Protein AF-A0A6B3G5L0-F1 (afdb_monomer)

Foldseek 3Di:
DDLPDDCPDPVCVVPVVVSLVVVVVVDQWDQDVVVRDIDGSDPVVVVVQVPDPVDDPDDPPPDD

Sequence (64 aa):
MHVSFDPWSPAFVADPYPAYTALRAAGRAHWFEPTGQWLIPHHSDVSALLRDRRLGRTYLHRFS

Solvent-accessible surface area (backbone atoms only — not comparable to full-atom values): 4298 Å² total; per-residue (Å²): 133,86,78,89,81,58,83,82,41,71,66,32,71,75,53,47,63,65,58,50,50,52,48,42,73,76,41,69,69,40,84,38,76,97,76,74,41,76,47,61,63,42,67,71,57,48,58,50,52,80,67,37,84,87,55,82,87,79,75,81,73,89,78,125

Radius of gyration: 13.51 Å; Cα contacts (8 Å, |Δi|>4): 39; chains: 1; bounding box: 26×36×28 Å

Nearest PDB structures (foldseek):
  8spc-assembly1_A  TM=9.480E-01  e=1.346E-02  Streptomyces atratus
  8a91-assembly1_A  TM=8.001E-01  e=2.685E-01  Staphylococcus aureus
  9g9s-assembly1_A  TM=8.782E-01  e=4.077E-01  Rhodococcus jostii RHA1
  3nc7-assembly1_A  TM=7.553E-01  e=5.387E-01  Bacillus subtilis

Mean predicted aligned error: 5.45 Å

pLDDT: mean 88.54, std 14.03, range [42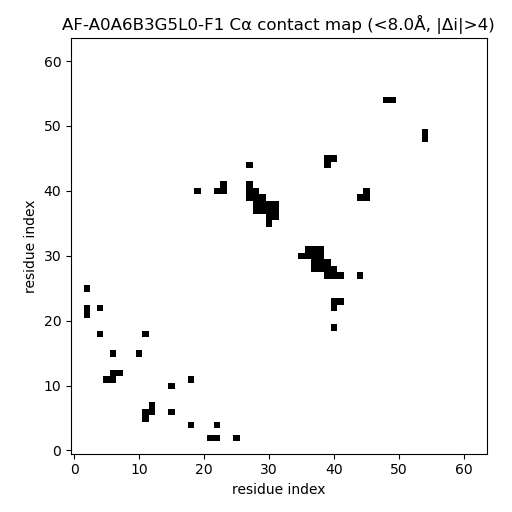.31, 98.0]

Secondary structure (DSSP, 8-state):
------TTSHHHHH--HHHHHHHHHH-S-EEEGGGTEEE---HHHHHHHTT-TTS---------

Structure (mmCIF, N/CA/C/O backbone):
data_AF-A0A6B3G5L0-F1
#
_entry.id   AF-A0A6B3G5L0-F1
#
loop_
_atom_site.group_PDB
_atom_site.id
_atom_site.type_symbol
_atom_site.label_atom_id
_atom_site.label_alt_id
_atom_site.label_comp_id
_atom_site.label_asym_id
_atom_site.label_entity_id
_atom_site.label_seq_id
_atom_site.pdbx_PDB_ins_code
_atom_site.Cartn_x
_atom_site.Cartn_y
_atom_site.Cartn_z
_atom_site.occupancy
_atom_site.B_iso_or_equiv
_atom_site.auth_seq_id
_atom_site.auth_comp_id
_atom_site.auth_asym_id
_atom_site.auth_atom_id
_atom_site.pdbx_PDB_model_num
ATOM 1 N N . MET A 1 1 ? 5.803 -13.168 8.401 1.00 42.31 1 MET A N 1
ATOM 2 C CA . MET A 1 1 ? 6.185 -13.455 7.003 1.00 42.31 1 MET A CA 1
ATOM 3 C C . MET A 1 1 ? 6.275 -12.111 6.303 1.00 42.31 1 MET A C 1
ATOM 5 O O . MET A 1 1 ? 5.259 -11.440 6.204 1.00 42.31 1 MET A O 1
ATOM 9 N N . HIS A 1 2 ? 7.483 -11.650 5.979 1.00 51.03 2 HIS A N 1
ATOM 10 C CA . HIS A 1 2 ? 7.693 -10.328 5.384 1.00 51.03 2 HIS A CA 1
ATOM 11 C C . HIS A 1 2 ? 7.309 -10.417 3.904 1.00 51.03 2 HIS A C 1
ATOM 13 O O . HIS A 1 2 ? 7.959 -11.140 3.150 1.00 51.03 2 HIS 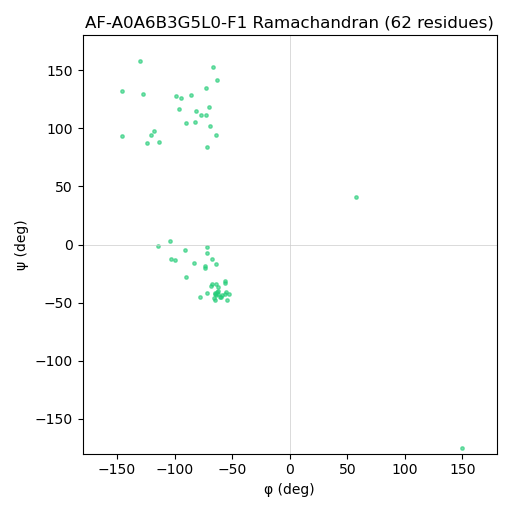A O 1
ATOM 1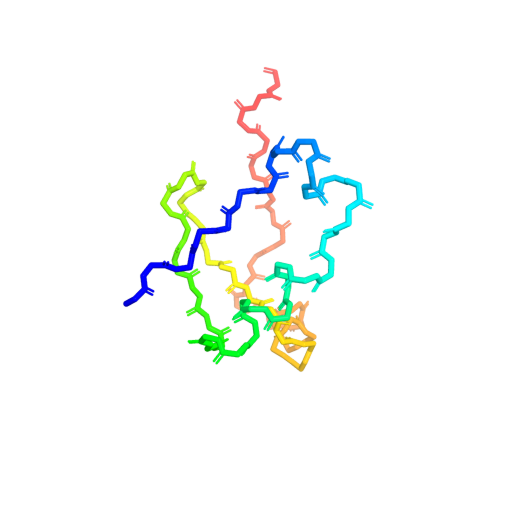9 N N . VAL A 1 3 ? 6.224 -9.762 3.491 1.00 58.72 3 VAL A N 1
ATOM 20 C CA . VAL A 1 3 ? 5.925 -9.614 2.062 1.00 58.72 3 VAL A CA 1
ATOM 21 C C . VAL A 1 3 ? 6.964 -8.649 1.505 1.00 58.72 3 VAL A C 1
ATOM 23 O O . VAL A 1 3 ? 7.044 -7.509 1.957 1.00 58.72 3 VAL A O 1
ATOM 26 N N . SER A 1 4 ? 7.786 -9.087 0.553 1.00 73.19 4 SER A N 1
ATOM 27 C CA . SER A 1 4 ? 8.702 -8.196 -0.160 1.00 73.19 4 SER A CA 1
ATOM 28 C C . SER A 1 4 ? 7.891 -7.313 -1.115 1.00 73.19 4 SER A C 1
ATOM 30 O O . SER A 1 4 ? 7.700 -7.651 -2.281 1.00 73.19 4 SER A O 1
ATOM 32 N N . PHE A 1 5 ? 7.341 -6.218 -0.595 1.00 90.62 5 PHE A N 1
ATOM 33 C CA . PHE A 1 5 ? 6.726 -5.158 -1.386 1.00 90.62 5 PHE A CA 1
ATOM 34 C C . PHE A 1 5 ? 7.803 -4.127 -1.730 1.00 90.62 5 PHE A C 1
ATOM 36 O O . PHE A 1 5 ? 8.220 -3.358 -0.867 1.00 90.62 5 PHE A O 1
ATOM 43 N N . ASP A 1 6 ? 8.267 -4.141 -2.980 1.00 94.00 6 ASP A N 1
ATOM 44 C CA . ASP A 1 6 ? 9.219 -3.161 -3.509 1.00 94.00 6 ASP A CA 1
ATOM 45 C C . ASP A 1 6 ? 8.542 -2.302 -4.591 1.00 94.00 6 ASP A C 1
ATOM 47 O O . ASP A 1 6 ? 8.588 -2.650 -5.778 1.00 94.00 6 ASP A O 1
ATOM 51 N N . PRO A 1 7 ? 7.892 -1.192 -4.193 1.00 94.50 7 PRO A N 1
ATOM 52 C CA . PRO A 1 7 ? 7.172 -0.322 -5.113 1.00 94.50 7 PRO A CA 1
ATOM 53 C C . PRO A 1 7 ? 8.085 0.509 -6.027 1.00 94.50 7 PRO A C 1
ATOM 55 O O . PRO A 1 7 ? 7.580 1.190 -6.918 1.00 94.50 7 PRO A O 1
ATOM 58 N N . TRP A 1 8 ? 9.405 0.490 -5.812 1.00 94.75 8 TRP A N 1
ATOM 59 C CA . TRP A 1 8 ? 10.368 1.261 -6.606 1.00 94.75 8 TRP A CA 1
ATOM 60 C C . TRP A 1 8 ? 11.068 0.425 -7.674 1.00 94.75 8 TRP A C 1
ATOM 62 O O . TRP A 1 8 ? 11.706 0.987 -8.565 1.00 94.75 8 TRP A O 1
ATOM 72 N N . SER A 1 9 ? 10.957 -0.904 -7.609 1.00 96.00 9 SER A N 1
ATOM 73 C CA . SER A 1 9 ? 11.563 -1.776 -8.613 1.00 96.00 9 SER A CA 1
ATOM 74 C C . SER A 1 9 ? 10.962 -1.547 -10.011 1.00 96.00 9 SER A C 1
ATOM 76 O O . SER A 1 9 ? 9.742 -1.412 -10.150 1.00 96.00 9 SER A O 1
ATOM 78 N N . PRO A 1 10 ? 11.773 -1.596 -11.087 1.00 97.25 10 PRO A N 1
ATOM 79 C CA . PRO A 1 10 ? 11.252 -1.545 -12.454 1.00 97.25 10 PRO A CA 1
ATOM 80 C C . PRO A 1 10 ? 10.231 -2.649 -12.748 1.00 97.25 10 PRO A C 1
ATOM 82 O O . PRO A 1 10 ? 9.283 -2.420 -13.491 1.00 97.25 10 PRO A O 1
ATOM 85 N N . ALA A 1 11 ? 10.394 -3.829 -12.139 1.00 95.06 11 ALA A N 1
ATOM 86 C CA . ALA A 1 11 ? 9.463 -4.946 -12.280 1.00 95.06 11 ALA A CA 1
ATOM 87 C C . ALA A 1 11 ? 8.078 -4.618 -11.702 1.00 95.06 11 ALA A C 1
ATOM 89 O O . ALA A 1 11 ? 7.071 -4.886 -12.350 1.00 95.06 11 ALA A O 1
ATOM 90 N N . PHE A 1 12 ? 8.026 -3.982 -10.527 1.00 95.62 12 PHE A N 1
ATOM 91 C CA . PHE A 1 12 ? 6.771 -3.507 -9.948 1.00 95.62 12 PHE A CA 1
ATOM 92 C C . PHE A 1 12 ? 6.125 -2.418 -10.805 1.00 95.62 12 PHE A C 1
ATOM 94 O O . PHE A 1 12 ? 4.915 -2.434 -11.008 1.00 95.62 12 PHE A O 1
ATOM 101 N N . VAL A 1 13 ? 6.924 -1.485 -11.330 1.00 96.50 13 VAL A N 1
ATOM 102 C CA . VAL A 1 13 ? 6.421 -0.427 -12.218 1.00 96.50 13 VAL A CA 1
ATOM 103 C C . VAL A 1 13 ? 5.825 -1.017 -13.502 1.00 96.50 13 VAL A C 1
ATOM 105 O O . VAL A 1 13 ? 4.817 -0.509 -13.987 1.00 96.50 13 VAL A O 1
ATOM 108 N N . ALA A 1 14 ? 6.415 -2.092 -14.037 1.00 98.00 14 ALA A N 1
ATOM 109 C CA . ALA A 1 14 ? 5.913 -2.777 -15.229 1.00 98.00 14 ALA A CA 1
ATOM 110 C C . ALA A 1 14 ? 4.625 -3.577 -14.963 1.00 98.00 14 ALA A C 1
ATOM 112 O O . ALA A 1 14 ? 3.713 -3.541 -15.788 1.00 98.00 14 ALA A O 1
ATOM 113 N N . ASP A 1 15 ? 4.546 -4.288 -13.834 1.00 97.50 15 ASP A N 1
ATOM 114 C CA . ASP A 1 15 ? 3.361 -5.053 -13.438 1.00 97.50 15 ASP A CA 1
ATOM 115 C C . ASP A 1 15 ? 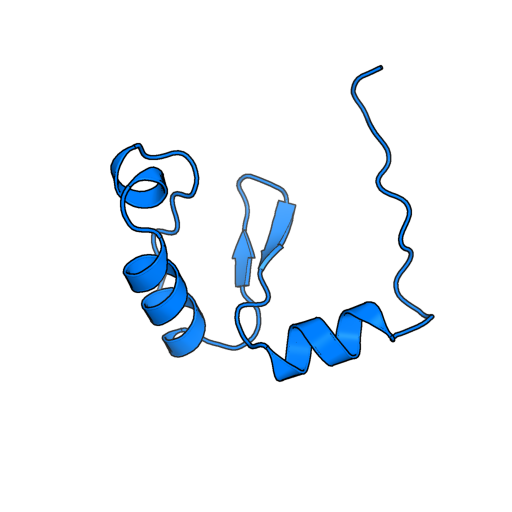3.164 -5.060 -11.905 1.00 97.50 15 ASP A C 1
ATOM 117 O O . ASP A 1 15 ? 3.713 -5.910 -11.193 1.00 97.50 15 ASP A O 1
ATOM 121 N N . PRO A 1 16 ? 2.361 -4.127 -11.358 1.00 96.50 16 PRO A N 1
ATOM 122 C CA . PRO A 1 16 ? 2.175 -4.002 -9.912 1.00 96.50 16 PRO A CA 1
ATOM 123 C C . PRO A 1 16 ? 1.125 -4.974 -9.347 1.00 96.50 16 PRO A C 1
ATOM 125 O O . PRO A 1 16 ? 1.038 -5.181 -8.130 1.00 96.50 16 PRO A O 1
ATOM 128 N N . TYR A 1 17 ? 0.284 -5.573 -10.194 1.00 96.75 17 TYR A N 1
ATOM 129 C CA . TYR A 1 17 ? -0.887 -6.333 -9.748 1.00 96.75 17 TYR A CA 1
ATOM 130 C C . TYR A 1 17 ? -0.563 -7.641 -9.008 1.00 96.75 17 TYR A C 1
ATOM 132 O O . TYR A 1 17 ? -1.278 -7.948 -8.039 1.00 96.75 17 TYR A O 1
ATOM 140 N N . PRO A 1 18 ? 0.495 -8.399 -9.364 1.00 96.19 18 PRO A N 1
ATOM 141 C CA . PRO A 1 18 ? 0.950 -9.537 -8.572 1.00 96.19 18 PRO A CA 1
ATOM 142 C C . PRO A 1 18 ? 1.323 -9.133 -7.142 1.00 96.19 18 PRO A C 1
ATOM 144 O O . PRO A 1 18 ? 0.886 -9.773 -6.183 1.00 96.19 18 PRO A O 1
ATOM 147 N N . ALA A 1 19 ? 2.039 -8.017 -6.979 1.00 95.62 19 ALA A N 1
ATOM 148 C CA . ALA A 1 19 ? 2.427 -7.506 -5.667 1.00 95.62 19 ALA A CA 1
ATOM 149 C C . ALA A 1 19 ? 1.206 -7.079 -4.834 1.00 95.62 19 ALA A C 1
ATOM 151 O O . ALA A 1 19 ? 1.099 -7.439 -3.660 1.00 95.62 19 ALA A O 1
ATOM 152 N N . TYR A 1 20 ? 0.225 -6.396 -5.435 1.00 95.38 20 TYR A N 1
ATOM 153 C CA . TYR A 1 20 ? -1.028 -6.078 -4.739 1.00 95.38 20 TYR A CA 1
ATOM 154 C C . TYR A 1 20 ? -1.837 -7.323 -4.361 1.00 95.38 20 TYR A C 1
ATOM 156 O O . TYR A 1 20 ? -2.496 -7.338 -3.321 1.00 95.38 20 TYR A O 1
ATOM 164 N N . THR A 1 21 ? -1.794 -8.374 -5.181 1.00 96.44 21 THR A N 1
ATOM 165 C CA . THR A 1 21 ? -2.456 -9.651 -4.881 1.00 96.44 21 THR A CA 1
ATOM 166 C C . THR A 1 21 ? -1.819 -10.323 -3.672 1.00 96.44 21 THR A C 1
ATOM 168 O O . THR A 1 21 ? -2.538 -10.701 -2.746 1.00 96.44 21 THR A O 1
ATOM 171 N N . ALA A 1 22 ? -0.487 -10.379 -3.625 1.00 95.38 22 ALA A N 1
ATOM 172 C CA . ALA A 1 22 ? 0.245 -10.882 -2.468 1.00 95.38 22 ALA A CA 1
ATOM 173 C C . ALA A 1 22 ? -0.047 -10.061 -1.199 1.00 95.38 22 ALA A C 1
ATOM 175 O O . ALA A 1 22 ? -0.349 -10.635 -0.153 1.00 95.38 22 ALA A O 1
ATOM 176 N N . LEU A 1 23 ? -0.051 -8.725 -1.293 1.00 95.62 23 LEU A N 1
ATOM 177 C CA . LEU A 1 23 ? -0.397 -7.843 -0.171 1.00 95.62 23 LEU A CA 1
ATOM 178 C C . LEU A 1 23 ? -1.814 -8.091 0.361 1.00 95.62 23 LEU A C 1
ATOM 180 O O . LEU A 1 23 ? -2.007 -8.175 1.573 1.00 95.62 23 LEU A O 1
ATOM 184 N N . ARG A 1 24 ? -2.812 -8.233 -0.522 1.00 96.38 24 ARG A N 1
ATOM 185 C CA . ARG A 1 24 ? -4.194 -8.537 -0.110 1.00 96.38 24 ARG A CA 1
ATOM 186 C C . ARG A 1 24 ? -4.302 -9.888 0.587 1.00 96.38 24 ARG A C 1
ATOM 188 O O . ARG A 1 24 ? -5.030 -9.987 1.574 1.00 96.38 24 ARG A O 1
ATOM 195 N N . ALA A 1 25 ? -3.595 -10.900 0.081 1.00 96.31 25 ALA A N 1
ATOM 196 C CA . ALA A 1 25 ? -3.586 -12.244 0.654 1.00 96.31 25 ALA A CA 1
ATOM 197 C C . ALA A 1 25 ? -2.911 -12.284 2.033 1.00 96.31 25 ALA A C 1
ATOM 199 O O . ALA A 1 25 ? -3.339 -13.030 2.908 1.00 96.31 25 ALA A O 1
ATOM 200 N N . ALA A 1 26 ? -1.889 -11.455 2.246 1.00 95.19 26 ALA A N 1
ATOM 201 C CA . ALA A 1 26 ? -1.153 -11.400 3.502 1.00 95.19 26 ALA A CA 1
ATOM 202 C C . ALA A 1 26 ? -1.920 -10.719 4.649 1.00 95.19 26 ALA A C 1
ATOM 204 O O . ALA A 1 26 ? -1.542 -10.879 5.808 1.00 95.19 26 ALA A O 1
ATOM 205 N N . GLY A 1 27 ? -2.965 -9.935 4.361 1.00 95.44 27 GLY A N 1
ATOM 206 C CA . GLY A 1 27 ? -3.766 -9.281 5.395 1.00 95.44 27 GLY A CA 1
ATOM 207 C C . GLY A 1 27 ? -4.384 -7.951 4.975 1.00 95.44 27 GLY A C 1
ATOM 208 O O . GLY A 1 27 ? -4.302 -7.526 3.822 1.00 95.44 27 GLY A O 1
ATOM 209 N N . ARG A 1 28 ? -5.033 -7.295 5.944 1.00 96.56 28 ARG A N 1
ATOM 210 C CA . ARG A 1 28 ? -5.774 -6.037 5.740 1.00 96.56 28 ARG A CA 1
ATOM 211 C C . ARG A 1 28 ? -4.946 -4.770 5.925 1.00 96.56 28 ARG A C 1
ATOM 213 O O . ARG A 1 28 ? -5.270 -3.755 5.321 1.00 96.56 28 ARG A O 1
ATOM 220 N N . ALA A 1 29 ? -3.910 -4.821 6.754 1.00 96.50 29 ALA A N 1
ATOM 221 C CA . ALA A 1 29 ? -3.052 -3.685 7.045 1.00 96.50 29 ALA A CA 1
ATOM 222 C C . ALA A 1 29 ? -1.624 -4.176 7.264 1.00 96.50 29 ALA A C 1
ATOM 224 O O . ALA A 1 29 ? -1.408 -5.125 8.018 1.00 96.50 29 ALA A O 1
ATOM 225 N N . HIS A 1 30 ? -0.672 -3.516 6.614 1.00 95.25 30 HIS A N 1
ATOM 226 C CA . HIS A 1 30 ? 0.746 -3.858 6.689 1.00 95.25 30 HIS A CA 1
ATOM 227 C C . HIS A 1 30 ? 1.532 -2.617 7.061 1.00 95.25 30 HIS A C 1
ATOM 229 O O . HIS A 1 30 ? 1.345 -1.574 6.438 1.00 95.25 30 HIS A O 1
ATOM 235 N N . TRP A 1 31 ? 2.395 -2.712 8.065 1.00 94.81 31 TRP A N 1
ATOM 236 C CA . TRP A 1 31 ? 3.365 -1.653 8.302 1.00 94.81 31 TRP A CA 1
ATOM 237 C C . TRP A 1 31 ? 4.441 -1.719 7.217 1.00 94.81 31 TRP A C 1
ATOM 239 O O . TRP A 1 31 ? 4.895 -2.806 6.868 1.00 94.81 31 TRP A O 1
ATOM 249 N N . PHE A 1 32 ? 4.794 -0.569 6.650 1.00 94.31 32 PHE A N 1
ATOM 250 C CA . PHE A 1 32 ? 5.825 -0.441 5.630 1.00 94.31 32 PHE A CA 1
ATOM 251 C C . PHE A 1 32 ? 6.905 0.501 6.141 1.0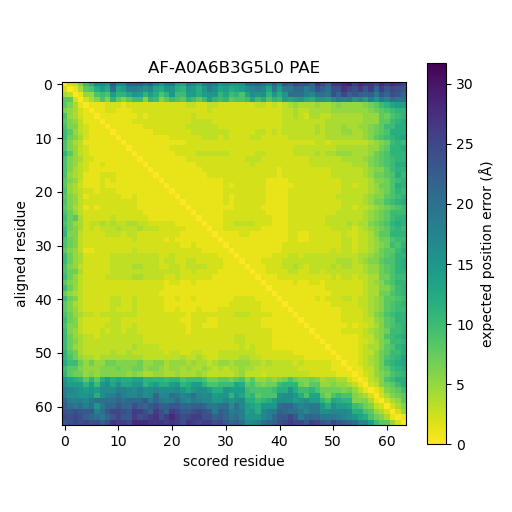0 94.31 32 PHE A C 1
ATOM 253 O O . PHE A 1 32 ? 6.811 1.728 6.034 1.00 94.31 32 PHE A O 1
ATOM 260 N N . GLU A 1 33 ? 7.930 -0.106 6.731 1.00 93.75 33 GLU A N 1
ATOM 261 C CA . GLU A 1 33 ? 9.066 0.553 7.368 1.00 93.75 33 GLU A CA 1
ATOM 262 C C . GLU A 1 33 ? 9.753 1.580 6.460 1.00 93.75 33 GLU A C 1
ATOM 264 O O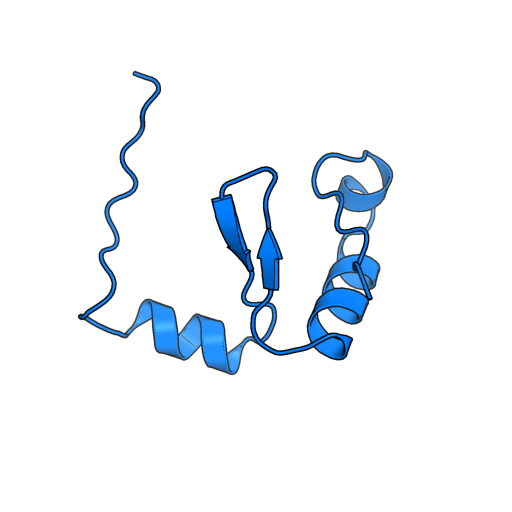 . GLU A 1 33 ? 10.019 2.678 6.952 1.00 93.75 33 GLU A O 1
ATOM 269 N N . PRO A 1 34 ? 9.989 1.3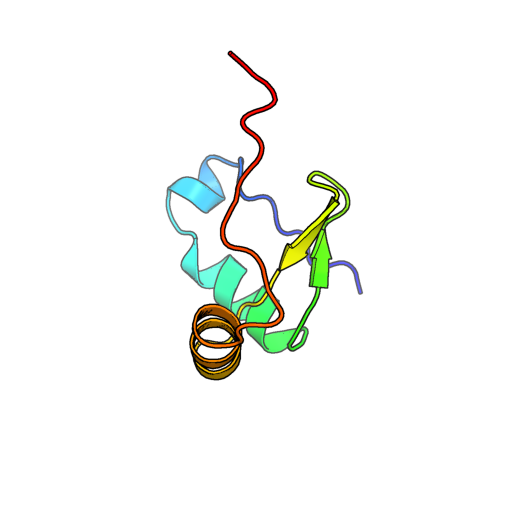15 5.155 1.00 91.12 34 PRO A N 1
ATOM 270 C CA . PRO A 1 34 ? 10.679 2.260 4.277 1.00 91.12 34 PRO A CA 1
ATOM 271 C C . PRO A 1 34 ? 10.049 3.654 4.200 1.00 91.12 34 PRO A C 1
ATOM 273 O O . PRO A 1 34 ? 10.758 4.641 4.012 1.00 91.12 34 PRO A O 1
ATOM 276 N N . THR A 1 35 ? 8.725 3.755 4.347 1.00 90.25 35 THR A N 1
ATOM 277 C CA . THR A 1 35 ? 8.022 5.046 4.345 1.00 90.25 35 THR A CA 1
ATOM 278 C C . THR A 1 35 ? 7.380 5.385 5.687 1.00 90.25 35 THR A C 1
ATOM 280 O O . THR A 1 35 ? 6.750 6.437 5.787 1.00 90.25 35 THR A O 1
ATOM 283 N N . GLY A 1 36 ? 7.489 4.504 6.688 1.00 92.12 36 GLY A N 1
ATOM 284 C CA . GLY A 1 36 ? 6.831 4.634 7.989 1.00 92.12 36 GLY A CA 1
ATOM 285 C C . GLY A 1 36 ? 5.309 4.759 7.884 1.00 92.12 36 GLY A C 1
ATOM 286 O O . GLY A 1 36 ? 4.718 5.609 8.549 1.00 92.12 36 GLY A O 1
ATOM 287 N N . GLN A 1 37 ? 4.676 3.987 6.996 1.00 92.38 37 GLN A N 1
ATOM 288 C CA . GLN A 1 37 ? 3.240 4.101 6.709 1.00 92.38 37 GLN A CA 1
ATOM 289 C C . GLN A 1 37 ? 2.533 2.751 6.758 1.00 92.38 37 GLN A C 1
ATOM 291 O O . GLN A 1 37 ? 3.138 1.700 6.569 1.00 92.38 37 GLN A O 1
ATOM 296 N N . TRP A 1 38 ? 1.219 2.797 6.966 1.00 95.06 38 TRP A N 1
ATOM 297 C CA . TRP A 1 38 ? 0.344 1.639 6.821 1.00 95.06 38 TRP A CA 1
ATOM 298 C C . TRP A 1 38 ? -0.106 1.478 5.366 1.00 95.06 38 TRP A C 1
ATOM 300 O O . TRP A 1 38 ? -0.653 2.407 4.776 1.00 95.06 38 TRP A O 1
ATOM 310 N N . LEU A 1 39 ? 0.067 0.282 4.806 1.00 96.00 39 LEU A N 1
ATOM 311 C CA . LEU A 1 39 ? -0.465 -0.112 3.504 1.00 96.00 39 LEU A CA 1
ATOM 312 C C . LEU A 1 39 ? -1.809 -0.814 3.684 1.00 96.00 39 LEU A C 1
ATOM 314 O O . LEU A 1 39 ? -1.901 -1.813 4.401 1.00 96.00 39 LEU A O 1
ATOM 318 N N . ILE A 1 40 ? -2.833 -0.317 2.989 1.00 97.31 40 ILE A N 1
ATOM 319 C CA . ILE A 1 40 ? -4.207 -0.828 3.050 1.00 97.31 40 ILE A CA 1
ATOM 320 C C . ILE A 1 40 ? -4.606 -1.343 1.657 1.00 97.31 40 ILE A C 1
ATOM 322 O O . ILE A 1 40 ? -4.978 -0.545 0.797 1.00 97.31 40 ILE A O 1
ATOM 326 N N . PRO A 1 41 ? -4.510 -2.659 1.381 1.00 96.56 41 PRO A N 1
ATOM 327 C CA . PRO A 1 41 ? -4.625 -3.177 0.018 1.00 96.56 41 PRO A CA 1
ATOM 328 C C . PRO A 1 41 ? -6.063 -3.552 -0.392 1.00 96.56 41 PRO A C 1
ATOM 330 O O . PRO A 1 41 ? -6.295 -3.928 -1.544 1.00 96.56 41 PRO A O 1
ATOM 333 N N . HIS A 1 42 ? -7.034 -3.476 0.528 1.00 97.56 42 HIS A N 1
ATOM 334 C CA . HIS A 1 42 ? -8.433 -3.851 0.288 1.00 97.56 42 HIS A CA 1
ATOM 335 C C . HIS A 1 42 ? -9.303 -2.629 -0.005 1.00 97.56 42 HIS A C 1
ATOM 337 O O . HIS A 1 42 ? -9.351 -1.681 0.776 1.00 97.56 42 HIS A O 1
ATOM 343 N N . HIS A 1 43 ? -10.047 -2.682 -1.112 1.00 97.25 43 HIS A N 1
ATOM 344 C CA . HIS A 1 43 ? -10.881 -1.569 -1.573 1.00 97.25 43 HIS A CA 1
ATOM 345 C C . HIS A 1 43 ? -11.904 -1.105 -0.524 1.00 97.25 43 HIS A C 1
ATOM 347 O O . HIS A 1 43 ? -12.064 0.098 -0.335 1.00 97.25 43 HIS A O 1
ATOM 353 N N . SER A 1 44 ? -12.576 -2.029 0.176 1.00 97.69 44 SER A N 1
ATOM 354 C CA . SER A 1 44 ? -13.536 -1.679 1.237 1.00 97.69 44 SER A CA 1
ATOM 355 C C . SER A 1 44 ? -12.905 -0.795 2.309 1.00 97.69 44 SER A C 1
ATOM 357 O O . SER A 1 44 ? -13.512 0.178 2.752 1.00 97.69 44 SER A O 1
ATOM 359 N N . ASP A 1 45 ? -11.666 -1.117 2.674 1.00 97.50 45 ASP A N 1
ATOM 360 C CA . ASP A 1 45 ? -10.957 -0.508 3.789 1.00 97.50 45 ASP A CA 1
ATOM 361 C C . ASP A 1 45 ? -10.440 0.871 3.358 1.00 97.50 45 ASP A C 1
ATOM 363 O O . ASP A 1 45 ? -10.706 1.859 4.035 1.00 97.50 45 ASP A O 1
ATOM 367 N N . VAL A 1 46 ? -9.844 0.983 2.164 1.00 96.06 46 VAL A N 1
ATOM 368 C CA . VAL A 1 46 ? -9.481 2.280 1.556 1.00 96.06 46 VAL A CA 1
ATOM 369 C C . VAL A 1 46 ? -10.697 3.208 1.465 1.00 96.06 46 VAL A C 1
ATOM 371 O O . VAL A 1 46 ? -10.644 4.367 1.871 1.00 96.06 46 VAL A O 1
ATOM 374 N N . SER A 1 47 ? -11.818 2.691 0.963 1.00 96.81 47 SER A N 1
ATOM 375 C CA . SER A 1 47 ? -13.057 3.446 0.771 1.00 96.81 47 SER A CA 1
ATOM 376 C C . SER A 1 47 ? -13.616 3.965 2.105 1.00 96.81 47 SER A C 1
ATOM 378 O O . SER A 1 47 ? -14.021 5.128 2.198 1.00 96.81 47 SER A O 1
ATOM 380 N N . ALA A 1 48 ? -13.608 3.141 3.156 1.00 95.62 48 ALA A N 1
ATOM 381 C CA . ALA A 1 48 ? -14.016 3.553 4.497 1.00 95.62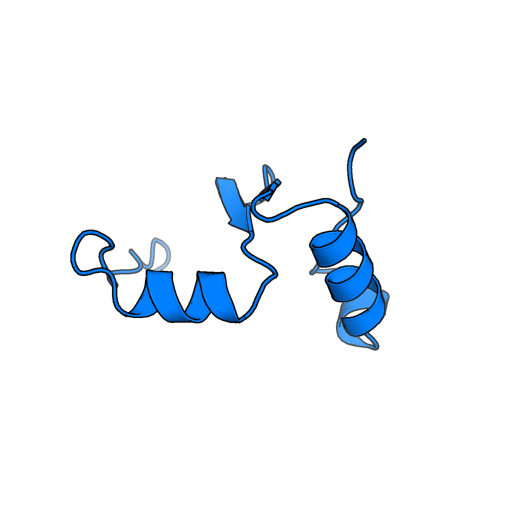 48 ALA A CA 1
ATOM 382 C C . ALA A 1 48 ? -13.076 4.621 5.081 1.00 95.62 48 ALA A C 1
ATOM 384 O O . ALA A 1 48 ? -13.546 5.662 5.539 1.00 95.62 48 ALA A O 1
ATOM 385 N N . LEU A 1 49 ? -11.758 4.408 4.998 1.00 94.50 49 LEU A N 1
ATOM 386 C CA . LEU A 1 49 ? -10.752 5.315 5.559 1.00 94.50 49 LEU A CA 1
ATOM 387 C C . LEU A 1 49 ? -10.795 6.703 4.911 1.00 94.50 49 LEU A C 1
ATOM 389 O O . LEU A 1 49 ? -10.737 7.706 5.613 1.00 94.50 49 LEU A O 1
ATOM 393 N N . LEU A 1 50 ? -10.990 6.789 3.591 1.00 92.69 50 LEU A N 1
ATOM 394 C CA . LEU A 1 50 ? -11.100 8.075 2.885 1.00 92.69 50 LEU A CA 1
ATOM 395 C C . LEU A 1 50 ? -12.328 8.913 3.295 1.00 92.69 50 LEU A C 1
ATOM 397 O O . LEU A 1 50 ? -12.383 10.110 2.988 1.00 92.69 50 LEU A O 1
ATOM 401 N N . ARG A 1 51 ? -13.319 8.297 3.954 1.00 93.81 51 ARG A N 1
ATOM 402 C CA . ARG A 1 51 ? -14.528 8.954 4.478 1.00 93.81 51 ARG A CA 1
ATOM 403 C C . ARG A 1 51 ? -14.481 9.180 5.990 1.00 93.81 51 ARG A C 1
ATOM 405 O O . ARG A 1 51 ? -15.318 9.920 6.507 1.00 93.81 51 ARG A O 1
ATOM 412 N N . ASP A 1 52 ? -13.536 8.562 6.693 1.00 94.62 52 ASP A N 1
ATOM 413 C CA . ASP A 1 52 ? -13.407 8.689 8.139 1.00 94.62 52 ASP A CA 1
ATOM 414 C C . ASP A 1 52 ? -12.858 10.074 8.504 1.00 94.62 52 ASP A C 1
ATOM 416 O O . ASP A 1 52 ? -11.700 10.397 8.251 1.00 94.62 52 ASP A O 1
ATOM 420 N N . ARG A 1 53 ? -13.698 10.905 9.133 1.00 90.88 53 ARG A N 1
ATOM 421 C CA . ARG A 1 53 ? -13.349 12.284 9.516 1.00 90.88 53 ARG A CA 1
ATOM 422 C C . ARG A 1 53 ? -12.278 12.368 10.605 1.00 90.88 53 ARG A C 1
ATOM 424 O O . ARG A 1 53 ? -11.759 13.454 10.842 1.00 90.88 53 ARG A O 1
ATOM 431 N N . ARG A 1 54 ? -11.955 11.255 11.269 1.00 92.38 54 ARG A N 1
ATOM 432 C CA . ARG A 1 54 ? -10.842 11.184 12.226 1.00 92.38 54 ARG A CA 1
ATOM 433 C C . ARG A 1 54 ? -9.485 11.180 11.522 1.00 92.38 54 ARG A C 1
ATOM 435 O O . ARG A 1 54 ? -8.480 11.479 12.158 1.00 92.38 54 ARG A O 1
ATOM 442 N N . LEU A 1 55 ? -9.449 10.836 10.234 1.00 88.88 55 LEU A N 1
ATOM 443 C CA . LEU A 1 55 ? -8.235 10.818 9.431 1.00 88.88 55 LEU A CA 1
ATOM 444 C C . LEU A 1 55 ? -8.106 12.130 8.658 1.00 88.88 55 LEU A C 1
ATOM 446 O O . LEU A 1 55 ? -8.937 12.481 7.818 1.00 88.88 55 LEU A O 1
ATOM 450 N N . GLY A 1 56 ? -7.044 12.873 8.966 1.00 83.12 56 GLY A N 1
ATOM 451 C CA . GLY A 1 56 ? -6.700 14.094 8.251 1.00 83.12 56 GLY A CA 1
ATOM 452 C C . GLY A 1 56 ? -6.295 13.807 6.804 1.00 83.12 56 GLY A C 1
ATOM 453 O O . GLY A 1 56 ? -5.781 12.740 6.481 1.00 83.12 56 GLY A O 1
ATOM 454 N N . ARG A 1 57 ? -6.508 14.787 5.923 1.00 78.81 57 ARG A N 1
ATOM 455 C CA . ARG A 1 57 ? -6.132 14.720 4.495 1.00 78.81 57 ARG A CA 1
ATOM 456 C C . ARG A 1 57 ? -4.883 15.549 4.182 1.00 78.81 57 ARG A C 1
ATOM 458 O O . ARG A 1 57 ? -4.499 15.677 3.024 1.00 78.81 57 ARG A O 1
ATOM 465 N N . THR A 1 58 ? -4.280 16.144 5.208 1.00 74.25 58 THR A N 1
ATOM 466 C CA . THR A 1 58 ? -3.128 17.031 5.072 1.00 74.25 58 THR A CA 1
ATOM 467 C C . THR A 1 58 ? -1.860 16.200 4.975 1.00 74.25 58 THR A C 1
ATOM 469 O O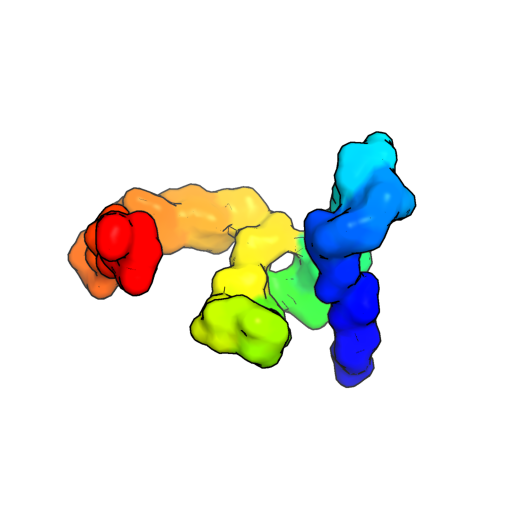 . THR A 1 58 ? -1.381 15.665 5.972 1.00 74.25 58 THR A O 1
ATOM 472 N N . TYR A 1 59 ? -1.303 16.118 3.772 1.00 65.00 59 TYR A N 1
ATOM 473 C CA . TYR A 1 59 ? 0.070 15.675 3.585 1.00 65.00 59 TYR A CA 1
ATOM 474 C C . TYR A 1 59 ? 0.986 16.869 3.861 1.00 65.00 59 TYR A C 1
ATOM 476 O O . TYR A 1 59 ? 0.934 17.870 3.147 1.00 65.00 59 TYR A O 1
ATOM 484 N N . LEU A 1 60 ? 1.809 16.793 4.907 1.00 62.66 60 LEU A N 1
ATOM 485 C CA . LEU A 1 60 ? 2.888 17.760 5.084 1.00 62.66 60 LEU A CA 1
ATOM 486 C C . LEU A 1 60 ? 3.919 17.483 3.985 1.00 62.66 60 LEU A C 1
ATOM 488 O O . LEU A 1 60 ? 4.679 16.518 4.065 1.00 62.66 60 LEU A O 1
ATOM 492 N N . HIS A 1 61 ? 3.926 18.302 2.933 1.00 56.94 61 HIS A N 1
ATOM 493 C CA . HIS A 1 61 ? 5.019 18.312 1.967 1.00 56.94 61 HIS A CA 1
ATOM 494 C C . HIS A 1 61 ? 6.282 18.773 2.702 1.00 56.94 61 HIS A C 1
ATOM 496 O O . HIS A 1 61 ? 6.522 19.964 2.851 1.00 56.94 61 HIS A O 1
ATOM 502 N N . ARG A 1 62 ? 7.085 17.823 3.201 1.00 58.00 62 ARG A N 1
ATOM 503 C CA . ARG A 1 62 ? 8.352 18.132 3.891 1.00 58.00 62 ARG A CA 1
ATOM 504 C C . ARG A 1 62 ? 9.460 18.627 2.952 1.00 58.00 62 ARG A C 1
ATOM 506 O O . ARG A 1 62 ? 10.564 18.898 3.408 1.00 58.00 62 ARG A O 1
ATOM 513 N N . PHE A 1 63 ? 9.175 18.683 1.655 1.00 56.44 63 PHE A N 1
ATOM 514 C CA . PHE A 1 63 ? 10.075 19.151 0.615 1.00 56.44 63 PHE A CA 1
ATOM 515 C C . PHE A 1 63 ? 9.364 20.274 -0.144 1.00 56.44 63 PHE A C 1
ATOM 517 O O . PHE A 1 63 ? 8.639 20.022 -1.108 1.00 56.44 63 PHE A O 1
ATOM 524 N N . SER A 1 64 ? 9.514 21.490 0.372 1.00 56.88 64 SER A N 1
ATOM 525 C CA . SER A 1 64 ? 9.376 22.745 -0.371 1.00 56.88 64 SER A CA 1
ATOM 526 C C . SER A 1 64 ? 10.759 23.348 -0.529 1.00 56.88 64 SER A C 1
ATOM 528 O O . SER A 1 64 ? 11.476 23.321 0.501 1.00 56.88 64 SER A O 1
#